Protein AF-G1VJV8-F1 (afdb_monomer)

Foldseek 3Di:
DADQQFRWDAFVVQRDIDGQADFQVNCVVRGDPVQFPDWDDPVPLKIKTWGWTDDPPDTWIWIFIAGNRRTGFKIKTQDAPDDPPDDDDPVPDDPVRLVVSLVVQQVVCCVPVVDGQDWADHPFFTWHWDADVVVSGIIIMTGGDPDD

pLDDT: mean 89.19, std 9.65, range [47.69, 97.5]

Radius of gyration: 15.26 Å; Cα contacts (8 Å, |Δi|>4): 272; chains: 1; bounding box: 37×32×35 Å

Secondary structure (DSSP, 8-state):
-EETTTTEEEETTTTEEE-TT-BHHHHHHHS-GGGEEEEEE-SSS-EEEEEEEEETTEEEEEEEEE-TTSBEEEEEE---SS-TT----GGG--HHHHHHHHHHHHHHHHHHH---SS-EEETTEEEEEEEETTTTEEEEEEEEPPP-

Mean predicted aligned error: 4.87 Å

Solvent-accessible surface area (backbone atoms only — not comparable to full-atom values): 8422 Å² total; per-residue (Å²): 73,76,39,82,93,65,54,30,37,40,36,69,94,76,74,45,71,49,38,56,82,38,40,49,71,59,49,69,71,74,50,68,68,92,55,52,75,44,76,49,74,71,86,75,53,37,39,34,42,30,33,73,47,59,54,88,88,47,74,27,49,37,36,40,32,27,37,70,88,34,37,39,34,37,40,39,38,37,66,66,88,62,65,91,83,59,87,78,54,79,87,72,68,46,76,69,54,44,51,48,36,34,50,45,30,32,52,47,39,33,72,77,66,72,42,70,72,49,82,44,80,52,100,50,27,36,41,30,48,46,70,41,82,89,79,61,43,40,30,33,42,35,40,36,49,87,82,128

Sequence (148 aa):
MIELQTGKITFPELNITVSPLLHYADFISDFPKDKITQIRDMRNGYIWYDIKEKVYDNKIPVYFCFNPQKNLELVNLYPQHFDLNAILHWECWTPEEAQKDKRYCDEWLMRFCGLKNEENLFSWGSISSYFDPRSCSSGICIHYTEQK

Nearest PDB structures (foldseek):
  8jl0-assembly1_B  TM=2.991E-01  e=2.372E+00  Geobacter sulfurreducens
  5ods-assembly3_C  TM=3.773E-01  e=4.856E+00  Mus musculus
  4qae-assembly1_A  TM=2.828E-01  e=6.054E+00  Homo sapiens
  6jhp-assembly1_D  TM=2.847E-01  e=9.942E+00  Paecilomyces sp. 'thermophila'

Structure (mmCIF, N/CA/C/O backbone):
data_AF-G1VJV8-F1
#
_entry.id   AF-G1VJV8-F1
#
loop_
_atom_site.group_PDB
_atom_site.id
_atom_site.type_symbol
_atom_site.label_atom_id
_atom_site.label_alt_id
_atom_site.label_comp_id
_atom_site.label_asym_id
_atom_site.label_entity_id
_atom_site.label_seq_id
_atom_site.pdbx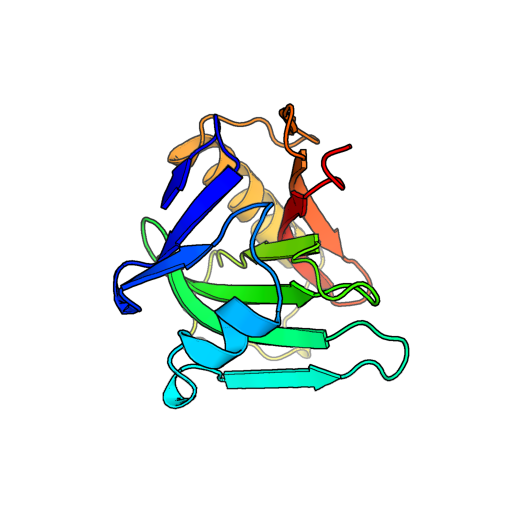_PDB_ins_code
_atom_site.Cartn_x
_atom_site.Cartn_y
_atom_site.Cartn_z
_atom_site.occupancy
_atom_site.B_iso_or_equiv
_atom_site.auth_seq_id
_atom_site.auth_comp_id
_atom_site.auth_asym_id
_atom_site.auth_atom_id
_atom_site.pdbx_PDB_model_num
ATOM 1 N N . MET A 1 1 ? -8.686 3.233 -6.333 1.00 87.94 1 MET A N 1
ATOM 2 C CA . MET A 1 1 ? -8.437 4.644 -6.680 1.00 87.94 1 MET A CA 1
ATOM 3 C C . MET A 1 1 ? -8.203 5.407 -5.397 1.00 87.94 1 MET A C 1
ATOM 5 O O . MET A 1 1 ? -8.945 5.175 -4.449 1.00 87.94 1 MET A O 1
ATOM 9 N N . ILE A 1 2 ? -7.155 6.226 -5.366 1.00 93.88 2 ILE A N 1
ATOM 10 C CA . ILE A 1 2 ? -6.713 6.973 -4.186 1.00 93.88 2 ILE A CA 1
ATOM 11 C C . ILE A 1 2 ? -7.359 8.363 -4.224 1.00 93.88 2 ILE A C 1
ATOM 13 O O . ILE A 1 2 ? -7.212 9.089 -5.206 1.00 93.88 2 ILE A O 1
ATOM 17 N N . GLU A 1 3 ? -8.074 8.730 -3.165 1.00 95.94 3 GLU A N 1
ATOM 18 C CA . GLU A 1 3 ? -8.670 10.053 -2.972 1.00 95.94 3 GLU A CA 1
ATOM 19 C C . GLU A 1 3 ? -7.735 10.913 -2.110 1.00 95.94 3 GLU A C 1
ATOM 21 O O . GLU A 1 3 ? -7.656 10.754 -0.893 1.00 95.94 3 GLU A O 1
ATOM 26 N N . LEU A 1 4 ? -7.010 11.839 -2.741 1.00 95.44 4 LEU A N 1
ATOM 27 C CA . LEU A 1 4 ? -5.946 12.608 -2.081 1.00 95.44 4 LEU A CA 1
ATOM 28 C C . LEU A 1 4 ? -6.447 13.545 -0.976 1.00 95.44 4 LEU A C 1
ATOM 30 O O . LEU A 1 4 ? -5.691 13.892 -0.074 1.00 95.44 4 LEU A O 1
ATOM 34 N N . GLN A 1 5 ? -7.710 13.967 -1.020 1.00 94.44 5 GLN A N 1
ATOM 35 C CA . GLN A 1 5 ? -8.286 14.851 -0.005 1.00 94.44 5 GLN A CA 1
ATOM 36 C C . GLN A 1 5 ? -8.560 14.118 1.313 1.00 94.44 5 GLN A C 1
ATOM 38 O O . GLN A 1 5 ? -8.518 14.735 2.374 1.00 94.44 5 GLN A O 1
ATOM 43 N N . THR A 1 6 ? -8.845 12.815 1.253 1.00 95.38 6 THR A N 1
ATOM 44 C CA . THR A 1 6 ? -9.341 12.033 2.398 1.00 95.38 6 THR A CA 1
ATOM 45 C C . THR A 1 6 ? -8.419 10.885 2.796 1.00 95.38 6 THR A C 1
ATOM 47 O O . THR A 1 6 ? -8.584 10.324 3.877 1.00 95.38 6 THR A O 1
ATOM 50 N N . GLY A 1 7 ? -7.493 10.493 1.919 1.00 94.88 7 GLY A N 1
ATOM 51 C CA . GLY A 1 7 ? -6.670 9.301 2.084 1.00 94.88 7 GLY A CA 1
ATOM 52 C C . GLY A 1 7 ? -7.436 8.004 1.841 1.00 94.88 7 GLY A C 1
ATOM 53 O O . GLY A 1 7 ? -6.928 6.935 2.155 1.00 94.88 7 GLY A O 1
ATOM 54 N N . LYS A 1 8 ? -8.664 8.052 1.312 1.00 96.50 8 LYS A N 1
ATOM 55 C CA . LYS A 1 8 ? -9.418 6.833 1.004 1.00 96.50 8 LYS A CA 1
ATOM 56 C C . LYS A 1 8 ? -8.838 6.127 -0.213 1.00 96.50 8 LYS A C 1
ATOM 58 O O . LYS A 1 8 ? -8.457 6.764 -1.193 1.00 96.50 8 LYS A O 1
ATOM 63 N N . ILE A 1 9 ? -8.840 4.798 -0.182 1.00 95.62 9 ILE A N 1
ATOM 64 C CA . ILE A 1 9 ? -8.460 3.969 -1.326 1.00 95.62 9 ILE A CA 1
ATOM 65 C C . ILE A 1 9 ? -9.574 2.969 -1.599 1.00 95.62 9 ILE A C 1
ATOM 67 O O . ILE A 1 9 ? -9.867 2.107 -0.772 1.00 95.62 9 ILE A O 1
ATOM 71 N N . THR A 1 10 ? -10.178 3.067 -2.778 1.00 94.25 10 THR A N 1
ATOM 72 C CA . THR A 1 10 ? -11.201 2.117 -3.234 1.00 94.25 10 THR A CA 1
ATOM 73 C C . THR A 1 10 ? -10.574 0.998 -4.055 1.00 94.25 10 THR A C 1
ATOM 75 O O . THR A 1 10 ? -9.858 1.266 -5.024 1.00 94.25 10 THR A O 1
ATOM 78 N N . PHE A 1 11 ? -10.892 -0.245 -3.717 1.00 92.69 11 PHE A N 1
ATOM 79 C CA . PHE A 1 11 ? -10.461 -1.452 -4.417 1.00 92.69 11 PHE A CA 1
ATOM 80 C C . PHE A 1 11 ? -11.682 -2.096 -5.089 1.00 92.69 11 PHE A C 1
ATOM 82 O O . PHE A 1 11 ? -12.488 -2.738 -4.410 1.00 92.69 11 PHE A O 1
ATOM 89 N N . PRO A 1 12 ? -11.890 -1.850 -6.395 1.00 87.06 12 PRO A N 1
ATOM 90 C CA . PRO A 1 12 ? -13.167 -2.113 -7.046 1.00 87.06 12 PRO A CA 1
ATOM 91 C C . PRO A 1 12 ? -13.473 -3.599 -7.263 1.00 87.06 12 PRO A C 1
ATOM 93 O O . PRO A 1 12 ? -14.644 -3.955 -7.169 1.00 87.06 12 PRO A O 1
ATOM 96 N N . GLU A 1 13 ? -12.492 -4.477 -7.518 1.00 90.62 13 GLU A N 1
ATOM 97 C CA . GLU A 1 13 ? -12.778 -5.917 -7.690 1.00 90.62 13 GLU A CA 1
ATOM 98 C C . GLU A 1 13 ? -13.187 -6.560 -6.358 1.00 90.62 13 GLU A C 1
ATOM 100 O O . GLU A 1 13 ? -13.942 -7.531 -6.341 1.00 90.62 13 GLU A O 1
ATOM 105 N N . LEU A 1 14 ? -12.727 -5.989 -5.241 1.00 88.62 14 LEU A N 1
ATOM 106 C CA . LEU A 1 14 ? -13.082 -6.417 -3.887 1.00 88.62 14 LEU A CA 1
ATOM 107 C C . LEU A 1 14 ? -14.313 -5.708 -3.320 1.00 88.62 14 LEU A C 1
ATOM 109 O O . LEU A 1 14 ? -14.824 -6.133 -2.289 1.00 88.62 14 LEU A O 1
ATOM 113 N N . ASN A 1 15 ? -14.782 -4.637 -3.966 1.00 89.00 15 ASN A N 1
ATOM 114 C CA . ASN A 1 15 ? -15.831 -3.756 -3.451 1.00 89.00 15 ASN A CA 1
ATOM 115 C C . ASN A 1 15 ? -15.561 -3.264 -2.012 1.00 89.00 15 ASN A C 1
ATOM 117 O O . ASN A 1 15 ? -16.469 -3.178 -1.187 1.00 89.00 15 ASN A O 1
ATOM 121 N N . ILE 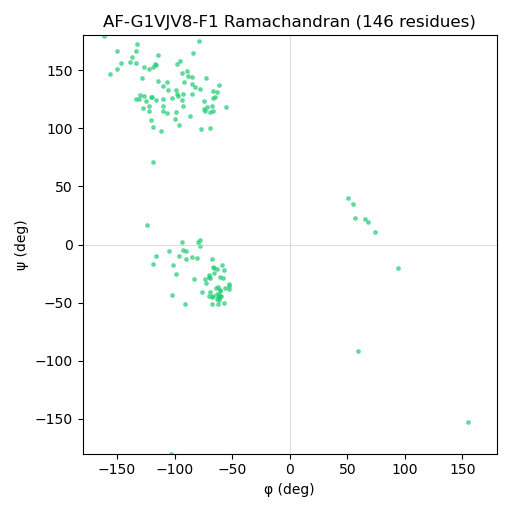A 1 16 ? -14.303 -2.937 -1.706 1.00 90.56 16 ILE A N 1
ATOM 122 C CA . ILE A 1 16 ? -13.904 -2.390 -0.402 1.00 90.56 16 ILE A CA 1
ATOM 123 C C . ILE A 1 16 ? -13.337 -0.980 -0.562 1.00 90.56 16 ILE A C 1
ATOM 125 O O . ILE A 1 16 ? -12.797 -0.607 -1.608 1.00 90.56 16 ILE A O 1
ATOM 129 N N . THR A 1 17 ? -13.417 -0.196 0.507 1.00 93.44 17 THR A N 1
ATOM 130 C CA . THR A 1 17 ? -12.718 1.083 0.620 1.00 93.44 17 THR A CA 1
ATOM 131 C C . THR A 1 17 ? -11.996 1.124 1.952 1.00 93.44 17 THR A C 1
ATOM 133 O O . THR A 1 17 ? -12.613 0.945 2.997 1.00 93.44 17 THR A O 1
ATOM 136 N N . VAL A 1 18 ? -10.690 1.368 1.912 1.00 94.06 18 VAL A N 1
ATOM 137 C CA . VAL A 1 18 ? -9.888 1.608 3.115 1.00 94.06 18 VAL A CA 1
ATOM 138 C C . VAL A 1 18 ? -9.711 3.104 3.318 1.00 94.06 18 VAL A C 1
ATOM 140 O O . VAL A 1 18 ? -9.819 3.886 2.372 1.00 94.06 18 VAL A O 1
ATOM 143 N N . SER A 1 19 ? -9.466 3.514 4.556 1.00 94.44 19 SER A N 1
ATOM 144 C CA . SER A 1 19 ? -9.302 4.920 4.916 1.00 94.44 19 SER A CA 1
ATOM 145 C C . SER A 1 19 ? -8.364 5.057 6.115 1.00 94.44 19 SER A C 1
ATOM 147 O O . SER A 1 19 ? -8.151 4.058 6.806 1.00 94.44 19 SER A O 1
ATOM 149 N N . PRO A 1 20 ? -7.880 6.274 6.422 1.00 93.38 20 PRO A N 1
ATOM 150 C CA . PRO A 1 20 ? -7.080 6.524 7.623 1.00 93.38 20 PRO A CA 1
ATOM 151 C C . PRO A 1 20 ? -7.785 6.135 8.934 1.00 93.38 20 PRO A C 1
ATOM 153 O O . PRO A 1 20 ? -7.133 5.918 9.946 1.00 93.38 20 PRO A O 1
ATOM 156 N N . LEU A 1 21 ? -9.121 6.053 8.927 1.00 92.75 21 LEU A N 1
ATOM 157 C CA . LEU A 1 21 ? -9.939 5.698 10.091 1.00 92.75 21 LEU A CA 1
ATOM 158 C C . LEU A 1 21 ? -10.258 4.199 10.168 1.00 92.75 21 LEU A C 1
ATOM 160 O O . LEU A 1 21 ? -11.019 3.783 11.039 1.00 92.75 21 LEU A O 1
ATOM 164 N N . LEU A 1 22 ? -9.745 3.385 9.238 1.00 94.44 22 LEU A N 1
ATOM 165 C CA . LEU A 1 22 ? -10.056 1.962 9.214 1.00 94.44 22 LEU A CA 1
ATOM 166 C C . LEU A 1 22 ? -9.412 1.258 10.410 1.00 94.44 22 LEU A C 1
ATOM 168 O O . LEU A 1 22 ? -8.188 1.125 10.488 1.00 94.44 22 LEU A O 1
ATOM 172 N N . HIS A 1 23 ? -10.255 0.753 11.303 1.00 94.81 23 HIS A N 1
ATOM 173 C CA . HIS A 1 23 ? -9.828 -0.082 12.409 1.00 94.81 23 HIS A CA 1
ATOM 174 C C . HIS A 1 23 ? -9.822 -1.561 12.000 1.00 94.81 23 HIS A C 1
ATOM 176 O O . HIS A 1 23 ? -10.623 -2.026 11.186 1.00 94.81 23 HIS A O 1
ATOM 182 N N . TYR A 1 24 ? -8.920 -2.330 12.601 1.00 93.44 24 TYR A N 1
ATOM 183 C CA . TYR A 1 24 ? -8.742 -3.760 12.347 1.00 93.44 24 TYR A CA 1
ATOM 184 C C . TYR A 1 24 ? -10.036 -4.575 12.474 1.00 93.44 24 TYR A C 1
ATOM 186 O O . TYR A 1 24 ? -10.256 -5.511 11.710 1.00 93.44 24 TYR A O 1
ATOM 194 N N . ALA A 1 25 ? -10.888 -4.244 13.449 1.00 93.31 25 ALA A N 1
ATOM 195 C CA . ALA A 1 25 ? -12.137 -4.970 13.681 1.00 93.31 25 ALA A CA 1
ATOM 196 C C . ALA A 1 25 ? -13.076 -4.897 12.465 1.00 93.31 25 ALA A C 1
ATOM 198 O O . ALA A 1 25 ? -13.603 -5.927 12.042 1.00 93.31 25 ALA A O 1
ATOM 199 N N . ASP A 1 26 ? -13.202 -3.709 11.870 1.00 92.75 26 ASP A N 1
ATOM 200 C CA . ASP A 1 26 ? -14.026 -3.477 10.682 1.00 92.75 26 ASP A CA 1
ATOM 201 C C . ASP A 1 26 ? -13.404 -4.164 9.463 1.00 92.75 26 ASP A C 1
ATOM 203 O O . ASP A 1 26 ? -14.086 -4.850 8.704 1.00 92.75 26 ASP A O 1
ATOM 207 N N . PHE A 1 27 ? -12.074 -4.086 9.334 1.00 92.38 27 PHE A N 1
ATOM 208 C CA . PHE A 1 27 ? -11.345 -4.801 8.288 1.00 92.38 27 PH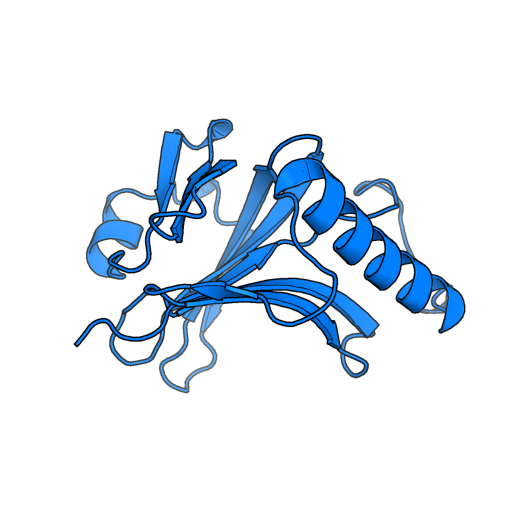E A CA 1
ATOM 209 C C . PHE A 1 27 ? -11.607 -6.314 8.345 1.00 92.38 27 PHE A C 1
ATOM 211 O O . PHE A 1 27 ? -11.985 -6.911 7.348 1.00 92.38 27 PHE A O 1
ATOM 218 N N . ILE A 1 28 ? -11.472 -6.970 9.497 1.00 90.31 28 ILE A N 1
ATOM 219 C CA . ILE A 1 28 ? -11.661 -8.432 9.585 1.00 90.31 28 ILE A CA 1
ATOM 220 C C . ILE A 1 28 ? -13.120 -8.867 9.403 1.00 90.31 28 ILE A C 1
ATOM 222 O O . ILE A 1 28 ? -13.359 -10.008 8.983 1.00 90.31 28 ILE A O 1
ATOM 226 N N . SER A 1 29 ? -14.074 -7.999 9.747 1.00 89.38 29 SER A N 1
ATOM 227 C CA . SER A 1 29 ? -15.503 -8.237 9.534 1.00 89.38 29 SER A CA 1
ATOM 228 C C . SER A 1 29 ? -15.843 -8.252 8.046 1.00 89.38 29 SER A C 1
ATOM 230 O O . SER A 1 29 ? -16.442 -9.212 7.559 1.00 89.38 29 SER A O 1
ATOM 232 N N . ASP A 1 30 ? -15.413 -7.215 7.329 1.00 85.75 30 ASP A N 1
ATOM 233 C CA . ASP A 1 30 ? -15.968 -6.899 6.013 1.00 85.75 30 ASP A CA 1
ATOM 234 C C . ASP A 1 30 ? -15.071 -7.367 4.860 1.00 85.75 30 ASP A C 1
ATOM 236 O O . ASP A 1 30 ? -15.516 -7.479 3.716 1.00 85.75 30 ASP A O 1
ATOM 240 N N . PHE A 1 31 ? -13.796 -7.657 5.137 1.00 88.75 31 PHE A N 1
ATOM 241 C CA . PHE A 1 31 ? -12.832 -7.993 4.098 1.00 88.75 31 PHE A CA 1
ATOM 242 C C . PHE A 1 31 ? -12.994 -9.438 3.592 1.00 88.75 31 PHE A C 1
ATOM 244 O O . PHE A 1 31 ? -13.059 -10.381 4.393 1.00 88.75 31 PHE A O 1
ATOM 251 N N . PRO A 1 32 ? -12.985 -9.662 2.263 1.00 89.44 32 PRO A N 1
ATOM 252 C CA . PRO A 1 32 ? -13.124 -10.994 1.683 1.00 89.44 32 PRO A CA 1
ATOM 253 C C . PRO A 1 32 ? -11.882 -11.853 1.966 1.00 89.44 32 PRO A C 1
ATOM 255 O O . PRO A 1 32 ? -10.842 -11.735 1.314 1.00 89.44 32 PRO A O 1
ATOM 258 N N . LYS A 1 33 ? -11.981 -12.735 2.967 1.00 89.81 33 LYS A N 1
ATOM 259 C CA . LYS A 1 33 ? -10.850 -13.533 3.477 1.00 89.81 33 LYS A CA 1
ATOM 260 C C . LYS A 1 33 ? -10.226 -14.460 2.432 1.00 89.81 33 LYS A C 1
ATOM 262 O O . LYS A 1 33 ? -9.034 -14.732 2.517 1.00 89.81 33 LYS A O 1
ATOM 267 N N . ASP A 1 34 ? -10.991 -14.906 1.435 1.00 91.19 34 ASP A N 1
ATOM 268 C CA . ASP A 1 34 ? -10.501 -15.728 0.318 1.00 91.19 34 ASP A CA 1
ATOM 269 C C . ASP A 1 34 ? -9.545 -14.971 -0.621 1.00 91.19 34 ASP A C 1
ATOM 271 O O . ASP A 1 34 ? -8.878 -15.585 -1.452 1.00 91.19 34 ASP A O 1
ATOM 275 N N . LYS A 1 35 ? -9.471 -13.641 -0.497 1.00 92.50 35 LYS A N 1
ATOM 276 C CA . LYS A 1 35 ? -8.607 -12.769 -1.308 1.00 92.50 35 LYS A CA 1
ATOM 277 C C . LYS A 1 35 ? -7.283 -12.437 -0.632 1.00 92.50 35 LYS A C 1
ATOM 279 O O . LYS A 1 35 ? -6.394 -11.893 -1.286 1.00 92.50 35 LYS A O 1
ATOM 284 N N . ILE A 1 36 ? -7.141 -12.774 0.649 1.00 94.81 36 ILE A N 1
ATOM 285 C CA . ILE A 1 36 ? -5.897 -12.606 1.396 1.00 94.81 36 ILE A CA 1
ATOM 286 C C . ILE A 1 36 ? -4.911 -13.673 0.929 1.00 94.81 36 ILE A C 1
ATOM 288 O O . ILE A 1 36 ? -5.121 -14.866 1.137 1.00 94.81 36 ILE A O 1
ATOM 292 N N . THR A 1 37 ? -3.820 -13.242 0.301 1.00 94.50 37 THR A N 1
ATOM 293 C CA . THR A 1 37 ? -2.767 -14.146 -0.174 1.00 94.50 37 THR A CA 1
ATOM 294 C C . THR A 1 37 ? -1.787 -14.513 0.929 1.00 94.50 37 THR A C 1
ATOM 296 O O . THR A 1 37 ? -1.207 -15.595 0.899 1.00 94.50 37 THR A O 1
ATOM 299 N N . GLN A 1 38 ? -1.591 -13.621 1.902 1.00 95.62 38 GLN A N 1
ATOM 300 C CA . GLN A 1 38 ? -0.700 -13.856 3.031 1.00 95.62 38 GLN A CA 1
ATOM 301 C C . GLN A 1 38 ? -1.096 -12.991 4.230 1.00 95.62 38 GLN A C 1
ATOM 303 O O . GLN A 1 38 ? -1.549 -11.858 4.075 1.00 95.62 38 GLN A O 1
ATOM 308 N N . ILE A 1 39 ? -0.889 -13.534 5.430 1.00 96.31 39 ILE A N 1
ATOM 309 C CA . ILE A 1 39 ? -0.957 -12.796 6.692 1.00 96.31 39 ILE A CA 1
ATOM 310 C C . ILE A 1 39 ? 0.417 -12.898 7.347 1.00 96.31 39 ILE A C 1
ATOM 312 O O . ILE A 1 39 ? 0.935 -14.006 7.517 1.00 96.31 39 ILE A O 1
ATOM 316 N N . ARG A 1 40 ? 1.017 -11.762 7.709 1.00 95.38 40 ARG A N 1
ATOM 317 C CA . ARG A 1 40 ? 2.321 -11.716 8.388 1.00 95.38 40 ARG A CA 1
ATOM 318 C C . ARG A 1 40 ? 2.155 -11.056 9.751 1.00 95.38 40 ARG A C 1
ATOM 320 O O . ARG A 1 40 ? 2.065 -9.836 9.856 1.00 95.38 40 ARG A O 1
ATOM 327 N N . ASP A 1 41 ? 2.111 -11.884 10.792 1.00 94.38 41 ASP A N 1
ATOM 328 C CA . ASP A 1 41 ? 2.200 -11.431 12.180 1.00 94.38 41 ASP A CA 1
ATOM 329 C C . ASP A 1 41 ? 3.677 -11.342 12.575 1.00 94.38 41 ASP A C 1
ATOM 331 O O . ASP A 1 41 ? 4.375 -12.354 12.702 1.00 94.38 41 ASP A O 1
ATOM 335 N N . MET A 1 42 ? 4.151 -10.111 12.751 1.00 87.56 42 MET A N 1
ATOM 336 C CA . MET A 1 42 ? 5.548 -9.821 13.073 1.00 87.56 42 MET A CA 1
ATOM 337 C C . MET A 1 42 ? 5.875 -10.066 14.556 1.00 87.56 42 MET A C 1
ATOM 339 O O . MET A 1 42 ? 7.021 -9.885 14.966 1.00 87.56 42 MET A O 1
ATOM 343 N N . ARG A 1 43 ? 4.891 -10.477 15.373 1.00 93.00 43 ARG A N 1
ATOM 344 C CA . ARG A 1 43 ? 4.999 -10.722 16.826 1.00 93.00 43 ARG A CA 1
ATOM 345 C C . ARG A 1 43 ? 5.485 -9.520 17.638 1.00 93.00 43 ARG A C 1
ATOM 347 O O . ARG A 1 43 ? 5.992 -9.672 18.745 1.00 93.00 43 ARG A O 1
ATOM 354 N N . ASN A 1 44 ? 5.305 -8.320 17.100 1.00 93.44 44 ASN A N 1
ATOM 355 C CA . ASN A 1 44 ? 5.628 -7.041 17.734 1.00 93.44 44 ASN A CA 1
ATOM 356 C C . ASN A 1 44 ? 4.402 -6.104 17.790 1.00 93.44 44 ASN A C 1
ATOM 358 O O . ASN A 1 44 ? 4.548 -4.900 17.972 1.00 93.44 44 ASN A O 1
ATOM 362 N N . GLY A 1 45 ? 3.198 -6.657 17.602 1.00 93.69 45 GLY A N 1
ATOM 363 C CA . GLY A 1 45 ? 1.932 -5.921 17.550 1.00 93.69 45 GLY A CA 1
ATOM 364 C C . GLY A 1 45 ? 1.489 -5.528 16.139 1.00 93.69 45 GLY A C 1
ATOM 365 O O . GLY A 1 45 ? 0.290 -5.339 15.932 1.00 93.69 45 GLY A O 1
ATOM 366 N N . TYR A 1 46 ? 2.416 -5.492 15.177 1.00 96.25 46 TYR A N 1
ATOM 367 C CA . TYR A 1 46 ? 2.125 -5.202 13.777 1.00 96.25 46 TYR A CA 1
ATOM 368 C C . TYR A 1 46 ? 1.640 -6.446 13.035 1.00 96.25 46 TYR A C 1
ATOM 370 O O . TYR A 1 46 ? 2.237 -7.523 13.145 1.00 96.25 46 TYR A O 1
ATOM 378 N N . ILE A 1 47 ? 0.590 -6.280 12.231 1.00 96.81 47 ILE A N 1
ATOM 379 C CA . ILE A 1 47 ? 0.032 -7.350 11.400 1.00 96.81 47 ILE A CA 1
ATOM 380 C C . ILE A 1 47 ? -0.124 -6.843 9.972 1.00 96.81 47 ILE A C 1
ATOM 382 O O . ILE A 1 47 ? -0.738 -5.801 9.743 1.00 96.81 47 ILE A O 1
ATOM 386 N N . TRP A 1 48 ? 0.406 -7.610 9.022 1.00 97.25 48 TRP A N 1
ATOM 387 C CA . TRP A 1 48 ? 0.288 -7.320 7.600 1.00 97.25 48 TRP A CA 1
ATOM 388 C C . TRP A 1 48 ? -0.691 -8.263 6.910 1.00 97.25 48 TRP A C 1
ATOM 390 O O . TRP A 1 48 ? -0.680 -9.471 7.167 1.00 97.25 48 TRP A O 1
ATOM 400 N N . TYR A 1 49 ? -1.486 -7.706 6.001 1.00 96.88 49 TYR A N 1
ATOM 401 C CA . TYR A 1 49 ? -2.403 -8.428 5.127 1.00 96.88 49 TYR A CA 1
ATOM 402 C C . TYR A 1 49 ? -2.069 -8.128 3.679 1.00 96.88 49 TYR A C 1
ATOM 404 O O . TYR A 1 49 ? -2.168 -6.981 3.242 1.00 96.88 49 TYR A O 1
ATOM 412 N N . ASP A 1 50 ? -1.718 -9.171 2.940 1.00 95.81 50 ASP A N 1
ATOM 413 C CA . ASP A 1 50 ? -1.292 -9.046 1.558 1.00 95.81 50 ASP A CA 1
ATOM 414 C C . ASP A 1 50 ? -2.412 -9.535 0.635 1.00 95.81 50 ASP A C 1
ATOM 416 O O . ASP A 1 50 ? -2.989 -10.606 0.852 1.00 95.81 50 ASP A O 1
ATOM 420 N N . ILE A 1 51 ? -2.710 -8.754 -0.401 1.00 95.00 51 ILE A N 1
ATOM 421 C CA . ILE A 1 51 ? -3.662 -9.095 -1.463 1.00 95.00 51 ILE A CA 1
ATOM 422 C C . ILE A 1 51 ? -3.068 -8.808 -2.843 1.00 95.00 51 ILE A C 1
ATOM 424 O O . ILE A 1 51 ? -2.025 -8.165 -2.978 1.00 95.00 51 ILE A O 1
ATOM 428 N 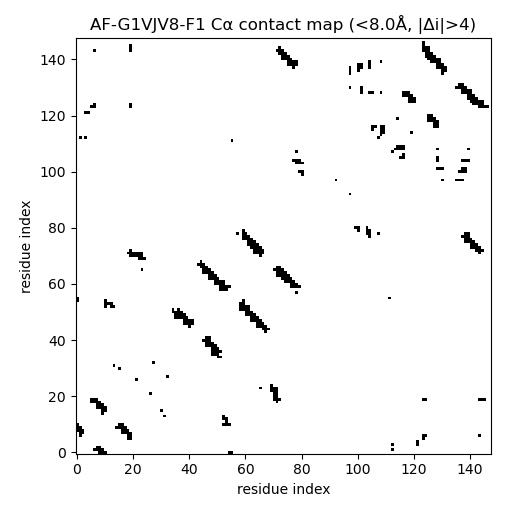N . LYS A 1 52 ? -3.791 -9.225 -3.887 1.00 93.12 52 LYS A N 1
ATOM 429 C CA . LYS A 1 52 ? -3.582 -8.751 -5.258 1.00 93.12 52 LYS A CA 1
ATOM 430 C C . LYS A 1 52 ? -4.845 -8.100 -5.778 1.00 93.12 52 LYS A C 1
ATOM 432 O O . LYS A 1 52 ? -5.885 -8.754 -5.813 1.00 93.12 52 LYS A O 1
ATOM 437 N N . GLU A 1 53 ? -4.728 -6.876 -6.267 1.00 92.56 53 GLU A N 1
ATOM 438 C CA . GLU A 1 53 ? -5.891 -6.099 -6.674 1.00 92.56 53 GLU A CA 1
ATOM 439 C C . GLU A 1 53 ? -5.586 -5.127 -7.801 1.00 92.56 53 GLU A C 1
ATOM 441 O O . GLU A 1 53 ? -4.456 -4.656 -7.939 1.00 92.56 53 GLU A O 1
ATOM 446 N N . LYS A 1 54 ? -6.595 -4.834 -8.625 1.00 91.25 54 LYS A N 1
ATOM 447 C CA . LYS A 1 54 ? -6.463 -3.832 -9.676 1.00 91.25 54 LYS A CA 1
ATOM 448 C C . LYS A 1 54 ? -6.476 -2.425 -9.089 1.00 91.25 54 LYS A C 1
ATOM 450 O O . LYS A 1 54 ? -7.488 -1.956 -8.566 1.00 91.25 54 LYS A O 1
ATOM 455 N N . VAL A 1 55 ? -5.362 -1.718 -9.249 1.00 91.38 55 VAL A N 1
ATOM 456 C CA . VAL A 1 55 ? -5.219 -0.324 -8.826 1.00 91.38 55 VAL A CA 1
ATOM 457 C C . VAL A 1 55 ? -4.877 0.512 -10.054 1.00 91.38 55 VAL A C 1
ATOM 459 O O . VAL A 1 55 ? -3.775 0.438 -10.578 1.00 91.38 55 VAL A O 1
ATOM 462 N N . TYR A 1 56 ? -5.853 1.296 -10.517 1.00 90.31 56 TYR A N 1
ATOM 463 C CA . TYR A 1 56 ? -5.825 2.017 -11.795 1.00 90.31 56 TYR A CA 1
ATOM 464 C C . TYR A 1 56 ? -5.656 1.094 -13.014 1.00 90.31 56 TYR A C 1
ATOM 466 O O . TYR A 1 56 ? -6.658 0.627 -13.562 1.00 90.31 56 TYR A O 1
ATOM 474 N N . ASP A 1 57 ? -4.426 0.849 -13.456 1.00 83.81 57 ASP A N 1
ATOM 475 C CA . ASP A 1 57 ? -4.119 0.153 -14.705 1.00 83.81 57 ASP A CA 1
ATOM 476 C C . ASP A 1 57 ? -3.965 -1.355 -14.522 1.00 83.81 57 ASP A C 1
ATOM 478 O O . ASP A 1 57 ? -4.636 -2.132 -15.208 1.00 83.81 57 ASP A O 1
ATOM 482 N N . ASN A 1 58 ? -3.139 -1.761 -13.564 1.00 86.00 58 ASN A N 1
ATOM 483 C CA . ASN A 1 58 ? -2.683 -3.134 -13.420 1.00 86.00 58 ASN A CA 1
ATOM 484 C C . ASN A 1 58 ? -3.161 -3.763 -12.112 1.00 86.00 58 ASN A C 1
ATOM 486 O O . ASN A 1 58 ? -3.429 -3.088 -11.114 1.00 86.00 58 ASN A O 1
ATOM 490 N N . LYS A 1 59 ? -3.257 -5.095 -12.121 1.00 90.19 59 LYS A N 1
ATOM 491 C CA . LYS A 1 59 ? -3.384 -5.876 -10.892 1.00 90.19 59 LYS A CA 1
ATOM 492 C C . LYS A 1 59 ? -2.022 -5.904 -10.224 1.00 90.19 59 LYS A C 1
ATOM 494 O O . LYS A 1 59 ? -1.068 -6.299 -10.873 1.00 90.19 59 LYS A O 1
ATOM 499 N N . ILE A 1 60 ? -1.927 -5.469 -8.976 1.00 91.88 60 ILE A N 1
ATOM 500 C CA . ILE A 1 60 ? -0.660 -5.312 -8.256 1.00 91.88 60 ILE A CA 1
ATOM 501 C C . ILE A 1 60 ? -0.769 -5.908 -6.849 1.00 91.88 60 ILE A C 1
ATOM 503 O O . ILE A 1 60 ? -1.881 -6.018 -6.319 1.00 91.88 60 ILE A O 1
ATOM 507 N N . PRO A 1 61 ? 0.350 -6.301 -6.220 1.00 94.00 61 PRO A N 1
ATOM 508 C CA . PRO A 1 61 ? 0.372 -6.567 -4.790 1.00 94.00 61 PRO A CA 1
ATOM 509 C C . PRO A 1 61 ? 0.016 -5.305 -3.993 1.00 94.00 61 PRO A C 1
ATOM 511 O O . PRO A 1 61 ? 0.500 -4.208 -4.293 1.00 94.00 61 PRO A O 1
ATOM 514 N N . VAL A 1 62 ? -0.819 -5.478 -2.971 1.00 95.75 62 VAL A N 1
ATOM 515 C CA . VAL A 1 62 ? -1.207 -4.425 -2.025 1.00 95.75 62 VAL A CA 1
ATOM 516 C C . VAL A 1 62 ? -1.108 -4.980 -0.615 1.00 95.75 62 VAL A C 1
ATOM 518 O O . VAL A 1 62 ? -1.711 -6.017 -0.330 1.00 95.75 62 VAL A O 1
ATOM 521 N N . TYR A 1 63 ? -0.356 -4.307 0.255 1.00 96.69 63 TYR A N 1
ATOM 522 C CA . TYR A 1 63 ? -0.143 -4.741 1.635 1.00 96.69 63 TYR A CA 1
ATOM 523 C C . TYR A 1 63 ? -0.724 -3.721 2.610 1.00 96.69 63 TYR A C 1
ATOM 525 O O . TYR A 1 63 ? -0.349 -2.550 2.581 1.00 96.69 63 TYR A O 1
ATOM 533 N N . PHE A 1 64 ? -1.607 -4.176 3.494 1.00 97.06 64 PHE A N 1
ATOM 534 C CA . PHE A 1 64 ? -2.160 -3.383 4.591 1.00 97.06 64 PHE A CA 1
ATOM 535 C C . PHE A 1 64 ? -1.385 -3.676 5.869 1.00 97.06 64 PHE A C 1
ATOM 537 O O . PHE A 1 64 ? -1.263 -4.841 6.242 1.00 97.06 64 PHE A O 1
ATOM 544 N N . CYS A 1 65 ? -0.894 -2.646 6.551 1.00 96.88 65 CYS A N 1
ATOM 545 C CA . CYS A 1 65 ? -0.219 -2.765 7.840 1.00 96.88 65 CYS A CA 1
ATOM 546 C C . CYS A 1 65 ? -1.090 -2.171 8.944 1.00 96.88 65 CYS A C 1
ATOM 548 O O . CYS A 1 65 ? -1.374 -0.971 8.930 1.00 96.88 65 CYS A O 1
ATOM 550 N N . PHE A 1 66 ? -1.472 -2.998 9.913 1.00 96.69 66 PHE A N 1
ATOM 551 C CA . PHE A 1 66 ? -2.124 -2.546 11.137 1.00 96.69 66 PHE A CA 1
ATOM 552 C C . PHE A 1 66 ? -1.106 -2.438 12.265 1.00 96.69 66 PHE A C 1
ATOM 554 O O . PHE A 1 66 ? -0.330 -3.372 12.493 1.00 96.69 66 PHE A O 1
ATOM 561 N N . ASN A 1 67 ? -1.147 -1.322 12.985 1.00 95.69 67 ASN A N 1
ATOM 562 C CA . ASN A 1 67 ? -0.249 -1.039 14.098 1.00 95.69 67 ASN A CA 1
ATOM 563 C C . ASN A 1 67 ? -0.678 -1.774 15.391 1.00 95.69 67 ASN A C 1
ATOM 565 O O . ASN A 1 67 ? -1.742 -2.409 15.434 1.00 95.69 67 ASN A O 1
ATOM 569 N N . PRO A 1 68 ? 0.111 -1.698 16.481 1.00 96.00 68 PRO A N 1
ATOM 570 C CA . PRO A 1 68 ? -0.245 -2.313 17.762 1.00 96.00 68 PRO A CA 1
ATOM 571 C C . PRO A 1 68 ? -1.585 -1.830 18.344 1.00 96.00 68 PRO A C 1
ATOM 573 O O . PRO A 1 68 ? -2.265 -2.603 19.020 1.00 96.00 68 PRO A O 1
ATOM 576 N N . GLN A 1 69 ? -1.989 -0.591 18.046 1.00 94.81 69 GLN A N 1
ATOM 577 C CA . GLN A 1 69 ? -3.273 0.018 18.418 1.00 94.81 69 GLN A CA 1
ATOM 578 C C . GLN A 1 69 ? -4.427 -0.414 17.508 1.00 94.81 69 GLN A C 1
ATOM 580 O O . GLN A 1 69 ? -5.555 0.015 17.724 1.00 94.81 69 GLN A O 1
ATOM 585 N N . LYS A 1 70 ? -4.168 -1.295 16.532 1.00 94.94 70 LYS A N 1
ATOM 586 C CA . LYS A 1 70 ? -5.152 -1.849 15.595 1.00 94.94 70 LYS A CA 1
ATOM 587 C C . LYS A 1 70 ? -5.719 -0.837 14.595 1.00 94.94 70 LYS A C 1
ATOM 589 O O . LYS A 1 70 ? -6.718 -1.126 13.938 1.00 94.94 70 LYS A O 1
ATOM 594 N N . ASN A 1 71 ? -5.024 0.278 14.393 1.00 95.75 71 ASN A N 1
ATOM 595 C CA . ASN A 1 71 ? -5.304 1.235 13.326 1.00 95.75 71 ASN A CA 1
ATOM 596 C C . ASN A 1 71 ? -4.545 0.846 12.054 1.00 95.75 71 ASN A C 1
ATOM 598 O O . ASN A 1 71 ? -3.424 0.333 12.131 1.00 95.75 71 ASN A O 1
ATOM 602 N N . LEU A 1 72 ? -5.143 1.088 10.885 1.00 96.44 72 LEU A N 1
ATOM 603 C CA . LEU A 1 72 ? -4.430 1.000 9.613 1.00 96.44 72 LEU A CA 1
ATOM 604 C C . LEU A 1 72 ? -3.373 2.112 9.557 1.00 96.44 72 LEU A C 1
ATOM 606 O O . LEU A 1 72 ? -3.714 3.290 9.530 1.00 96.44 72 LEU A O 1
ATOM 610 N N . GLU A 1 73 ? -2.099 1.736 9.530 1.00 96.44 73 GLU A N 1
ATOM 611 C CA . GLU A 1 73 ? -0.974 2.678 9.527 1.00 96.44 73 GLU A CA 1
ATOM 612 C C . GLU A 1 73 ? -0.371 2.820 8.134 1.00 96.44 73 GLU A C 1
ATOM 614 O O . GLU A 1 73 ? -0.114 3.934 7.691 1.00 96.44 73 GLU A O 1
ATOM 619 N N . LEU A 1 74 ? -0.187 1.709 7.414 1.00 96.56 74 LEU A N 1
ATOM 620 C CA . LEU A 1 74 ? 0.424 1.729 6.083 1.00 96.56 74 LEU A CA 1
ATOM 621 C C . LEU A 1 74 ? -0.433 0.989 5.062 1.00 96.56 74 LEU A C 1
ATOM 623 O O . LEU A 1 74 ? -0.980 -0.082 5.340 1.00 96.56 74 LEU A O 1
ATOM 627 N N . VAL A 1 75 ? -0.460 1.521 3.844 1.00 97.50 75 VAL A N 1
ATOM 628 C CA . VAL A 1 75 ? -0.829 0.776 2.640 1.00 97.50 75 VAL A CA 1
ATOM 629 C C . VAL A 1 75 ? 0.334 0.849 1.667 1.00 97.50 75 VAL A C 1
ATOM 631 O O . VAL A 1 75 ? 0.653 1.922 1.159 1.00 97.50 75 VAL A O 1
ATOM 634 N N . ASN A 1 76 ? 0.946 -0.298 1.387 1.00 96.69 76 ASN A N 1
ATOM 635 C CA . ASN A 1 76 ? 1.980 -0.397 0.368 1.00 96.69 76 ASN A CA 1
ATOM 636 C C . ASN A 1 76 ? 1.386 -0.911 -0.939 1.00 96.69 76 ASN A C 1
ATOM 638 O O . ASN A 1 76 ? 0.720 -1.947 -0.962 1.00 96.69 76 ASN A O 1
ATOM 642 N N . LEU A 1 77 ? 1.661 -0.202 -2.027 1.00 95.56 77 LEU A N 1
ATOM 643 C CA . LEU A 1 77 ? 1.312 -0.584 -3.389 1.00 95.56 77 LEU A CA 1
ATOM 644 C C . LEU A 1 77 ? 2.594 -0.947 -4.136 1.00 95.56 77 LEU A C 1
AT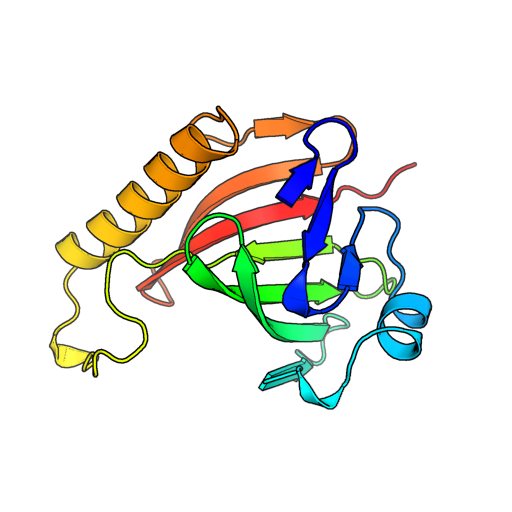OM 646 O O . LEU A 1 77 ? 3.579 -0.213 -4.061 1.00 95.56 77 LEU A O 1
ATOM 650 N N . TYR A 1 78 ? 2.569 -2.040 -4.892 1.00 92.81 78 TYR A N 1
ATOM 651 C CA . TYR A 1 78 ? 3.727 -2.502 -5.662 1.00 92.81 78 TYR A CA 1
ATOM 652 C C . TYR A 1 78 ? 3.416 -2.520 -7.159 1.00 92.81 78 TYR A C 1
ATOM 654 O O . TYR A 1 78 ? 3.254 -3.597 -7.737 1.00 92.81 78 TYR A O 1
ATOM 662 N N . PRO A 1 79 ? 3.283 -1.350 -7.810 1.00 91.50 79 PRO A N 1
ATOM 663 C CA . PRO A 1 79 ? 3.232 -1.308 -9.261 1.00 91.50 79 PRO A CA 1
ATOM 664 C C . PRO A 1 79 ? 4.563 -1.826 -9.821 1.00 91.50 79 PRO A C 1
ATOM 666 O O . PRO A 1 79 ? 5.633 -1.422 -9.373 1.00 91.50 79 PRO A O 1
ATOM 669 N N . GLN A 1 80 ? 4.493 -2.746 -10.781 1.00 79.38 80 GLN A N 1
ATOM 670 C CA . GLN A 1 80 ? 5.668 -3.383 -11.378 1.00 79.38 80 GLN A CA 1
ATOM 671 C C . GLN A 1 80 ? 5.797 -3.000 -12.848 1.00 79.38 80 GLN A C 1
ATOM 673 O O . GLN A 1 80 ? 4.800 -2.934 -13.567 1.00 79.38 80 GLN A O 1
ATOM 678 N N . HIS A 1 81 ? 7.034 -2.770 -13.295 1.00 78.00 81 HIS A N 1
ATOM 679 C CA . HIS A 1 81 ? 7.327 -2.451 -14.696 1.00 78.00 81 HIS A CA 1
ATOM 680 C C . HIS A 1 81 ? 7.365 -3.691 -15.605 1.00 78.00 81 HIS A C 1
ATOM 682 O O . HIS A 1 81 ? 7.415 -3.558 -16.828 1.00 78.00 81 HIS A O 1
ATOM 688 N N . PHE A 1 82 ? 7.373 -4.885 -15.014 1.00 71.81 82 PHE A N 1
ATOM 689 C CA . PHE A 1 82 ? 7.430 -6.175 -15.693 1.00 71.81 82 PHE A CA 1
ATOM 690 C C . PHE A 1 82 ? 6.137 -6.974 -15.480 1.00 71.81 82 PHE A C 1
ATOM 692 O O . PHE A 1 82 ? 5.334 -6.674 -14.597 1.00 71.81 82 PHE A O 1
ATOM 699 N N . ASP A 1 83 ? 5.927 -7.997 -16.311 1.00 66.19 83 ASP A N 1
ATOM 700 C CA . ASP A 1 83 ? 4.779 -8.898 -16.191 1.00 66.19 83 ASP A CA 1
ATOM 701 C C . ASP A 1 83 ? 4.856 -9.687 -14.875 1.00 66.19 83 ASP A C 1
ATOM 703 O O . ASP A 1 83 ? 5.847 -10.363 -14.612 1.00 66.19 83 ASP A O 1
ATOM 707 N N . LEU A 1 84 ? 3.792 -9.658 -14.070 1.00 60.78 84 LEU A N 1
ATOM 708 C CA . LEU A 1 84 ? 3.673 -10.427 -12.825 1.00 60.78 84 LEU A CA 1
ATOM 709 C C . LEU A 1 84 ? 3.800 -11.948 -13.014 1.00 60.78 84 LEU A C 1
ATOM 711 O O . LEU A 1 84 ? 4.008 -12.663 -12.033 1.00 60.78 84 LEU A O 1
ATOM 715 N N . ASN A 1 85 ? 3.635 -12.448 -14.240 1.00 61.88 85 ASN A N 1
ATOM 716 C CA . ASN A 1 85 ? 3.843 -13.854 -14.590 1.00 61.88 85 ASN A CA 1
ATOM 717 C C . ASN A 1 85 ? 5.284 -14.157 -15.025 1.00 61.88 85 ASN A C 1
ATOM 719 O O . ASN A 1 85 ? 5.613 -15.320 -15.267 1.00 61.88 85 ASN A O 1
ATOM 723 N N . ALA A 1 86 ? 6.145 -13.142 -15.144 1.00 63.78 86 ALA A N 1
ATOM 724 C CA . ALA A 1 86 ? 7.548 -13.343 -15.459 1.00 63.78 86 ALA A CA 1
ATOM 725 C C . ALA A 1 86 ? 8.243 -14.0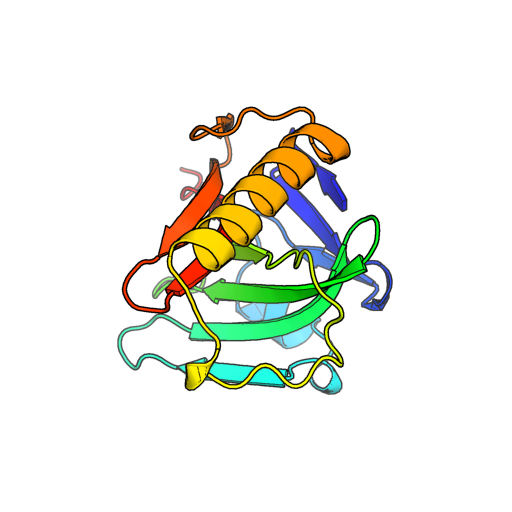62 -14.296 1.00 63.78 86 ALA A C 1
ATOM 727 O O . ALA A 1 86 ? 8.203 -13.623 -13.145 1.00 63.78 86 ALA A O 1
ATOM 728 N N . ILE A 1 87 ? 8.904 -15.177 -14.604 1.00 60.50 87 ILE A N 1
ATOM 729 C CA . ILE A 1 87 ? 9.772 -15.860 -13.647 1.00 60.50 87 ILE A CA 1
ATOM 730 C C . ILE A 1 87 ? 11.073 -15.064 -13.588 1.00 60.50 87 ILE A C 1
ATOM 732 O O . ILE A 1 87 ? 11.926 -15.182 -14.466 1.00 60.50 87 ILE A O 1
ATOM 736 N N . LEU A 1 88 ? 11.204 -14.229 -12.562 1.00 64.19 88 LEU A N 1
ATOM 737 C CA . LEU A 1 88 ? 12.443 -13.525 -12.268 1.00 64.19 88 LEU A CA 1
ATOM 738 C C . LEU A 1 88 ? 13.260 -14.354 -11.282 1.00 64.19 88 LEU A C 1
ATOM 740 O O . LEU A 1 88 ? 12.820 -14.647 -10.170 1.00 64.19 88 LEU A O 1
ATOM 744 N N . HIS A 1 89 ? 14.455 -14.749 -11.703 1.00 67.44 89 HIS A N 1
ATOM 745 C CA . HIS A 1 89 ? 15.419 -15.388 -10.821 1.00 67.44 89 HIS A CA 1
ATOM 746 C C . HIS A 1 89 ? 16.205 -14.310 -10.079 1.00 67.44 89 HIS A C 1
ATOM 748 O O . HIS A 1 89 ? 16.624 -13.324 -10.678 1.00 67.44 89 HIS A O 1
ATOM 754 N N . TRP A 1 90 ? 16.440 -14.518 -8.782 1.00 67.06 90 TRP A N 1
ATOM 755 C CA . TRP A 1 90 ? 17.229 -13.602 -7.949 1.00 67.06 90 TRP A CA 1
ATOM 756 C C . TRP A 1 90 ? 18.606 -13.286 -8.553 1.00 67.06 90 TRP A C 1
ATOM 758 O O . TRP A 1 90 ? 19.099 -12.171 -8.449 1.00 67.06 90 TRP A O 1
ATOM 768 N N . GLU A 1 91 ? 19.198 -14.261 -9.242 1.00 70.06 91 GLU A N 1
ATOM 769 C CA . GLU A 1 91 ? 20.492 -14.144 -9.921 1.00 70.06 91 GLU A CA 1
ATOM 770 C C . GLU A 1 91 ? 20.489 -13.153 -11.092 1.00 70.06 91 GLU A C 1
ATOM 772 O O . GLU A 1 91 ? 21.548 -12.687 -11.503 1.00 70.06 91 GLU A O 1
ATOM 777 N N . CYS A 1 92 ? 19.313 -12.831 -11.632 1.00 67.19 92 CYS A N 1
ATOM 778 C CA . CYS A 1 92 ? 19.168 -11.856 -12.704 1.00 67.19 92 CYS A CA 1
ATOM 779 C C . CYS A 1 92 ? 19.078 -10.421 -12.182 1.00 67.19 92 CYS A C 1
ATOM 781 O O . CYS A 1 92 ? 19.172 -9.510 -12.993 1.00 67.19 92 CYS A O 1
ATOM 783 N N . TRP A 1 93 ? 18.918 -10.223 -10.868 1.00 72.56 93 TRP A N 1
ATOM 784 C CA . TRP A 1 93 ? 18.740 -8.896 -10.295 1.00 72.56 93 TRP A CA 1
ATOM 785 C C . TRP A 1 93 ? 20.001 -8.045 -10.436 1.00 72.56 93 TRP A C 1
ATOM 787 O O . TRP A 1 93 ? 21.106 -8.454 -10.065 1.00 72.56 93 TRP A O 1
ATOM 797 N N . THR A 1 94 ? 19.813 -6.814 -10.903 1.00 76.31 94 THR A N 1
ATOM 798 C CA . THR A 1 94 ? 20.862 -5.793 -10.965 1.00 76.31 94 THR A CA 1
ATOM 799 C C . THR A 1 94 ? 20.429 -4.491 -10.279 1.00 76.31 94 THR A C 1
ATOM 801 O O . THR A 1 94 ? 19.237 -4.161 -10.256 1.00 76.31 94 THR A O 1
ATOM 804 N N . PRO A 1 95 ? 21.374 -3.688 -9.752 1.00 78.56 95 PRO A N 1
ATOM 805 C CA . PRO A 1 95 ? 21.072 -2.350 -9.242 1.00 78.56 95 PRO A CA 1
ATOM 806 C C . PRO A 1 95 ? 20.331 -1.468 -10.258 1.00 78.56 95 PRO A C 1
ATOM 808 O O . PRO A 1 95 ? 19.446 -0.693 -9.893 1.00 78.56 95 PRO A O 1
ATOM 811 N N . GLU A 1 96 ? 20.659 -1.602 -11.543 1.00 82.12 96 GLU A N 1
ATOM 812 C CA . GLU A 1 96 ? 20.017 -0.879 -12.637 1.00 82.12 96 GLU A CA 1
ATOM 813 C C . GLU A 1 96 ? 18.533 -1.241 -12.785 1.00 82.12 96 GLU A C 1
ATOM 815 O O . GLU A 1 96 ? 17.718 -0.360 -13.074 1.00 82.12 96 GLU A O 1
ATOM 820 N N . GLU A 1 97 ? 18.168 -2.510 -12.584 1.00 78.31 97 GLU A N 1
ATOM 821 C CA . GLU A 1 97 ? 16.779 -2.987 -12.609 1.00 78.31 97 GLU A CA 1
ATOM 822 C C . GLU A 1 97 ? 15.979 -2.503 -11.408 1.00 78.31 97 GLU A C 1
ATOM 824 O O . GLU A 1 97 ? 14.892 -1.958 -11.591 1.00 78.31 97 GLU A O 1
ATOM 829 N N . ALA A 1 98 ? 16.545 -2.564 -10.203 1.00 79.06 98 ALA A N 1
ATOM 830 C CA . ALA A 1 98 ? 15.924 -1.949 -9.031 1.00 79.06 98 ALA A CA 1
ATOM 831 C C . ALA A 1 98 ? 15.664 -0.448 -9.232 1.00 79.06 98 ALA A C 1
ATOM 833 O O . ALA A 1 98 ? 14.631 0.090 -8.828 1.00 79.06 98 ALA A O 1
ATOM 834 N N . GLN A 1 99 ? 16.575 0.245 -9.917 1.00 83.12 99 GLN A N 1
ATOM 835 C CA . GLN A 1 99 ? 16.367 1.647 -10.252 1.00 83.12 99 GLN A CA 1
ATOM 836 C C . GLN A 1 99 ? 15.252 1.846 -11.293 1.00 83.12 99 GLN A C 1
ATOM 838 O O . GLN A 1 99 ? 14.603 2.894 -11.286 1.00 83.12 99 GLN A O 1
ATOM 843 N N . LYS A 1 100 ? 15.002 0.872 -12.184 1.00 87.44 100 LYS A N 1
ATOM 844 C CA . LYS A 1 100 ? 13.835 0.893 -13.087 1.00 87.44 100 LYS A CA 1
ATOM 845 C C . LYS A 1 100 ? 12.539 0.743 -12.300 1.00 87.44 100 LYS A C 1
ATOM 847 O O . LYS A 1 100 ? 11.632 1.529 -12.548 1.00 87.44 100 LYS A O 1
ATOM 852 N N . ASP A 1 101 ? 12.473 -0.167 -11.330 1.00 86.75 101 ASP A N 1
ATOM 853 C CA . ASP A 1 101 ? 11.297 -0.322 -10.462 1.00 86.75 101 ASP A CA 1
ATOM 854 C C . ASP A 1 101 ? 10.984 0.961 -9.685 1.00 86.75 101 ASP A C 1
ATOM 856 O O . ASP A 1 101 ? 9.838 1.416 -9.657 1.00 86.75 101 ASP A O 1
ATOM 860 N N . LYS A 1 102 ? 12.010 1.609 -9.116 1.00 91.06 102 LYS A N 1
ATOM 861 C CA . LYS A 1 102 ? 11.829 2.896 -8.431 1.00 91.06 102 LYS A CA 1
ATOM 862 C C . LYS A 1 102 ? 11.309 3.980 -9.372 1.00 91.06 102 LYS A C 1
ATOM 864 O O . LYS A 1 102 ? 10.354 4.671 -9.023 1.00 91.06 102 LYS A O 1
ATOM 869 N N . ARG A 1 103 ? 11.913 4.123 -10.558 1.00 91.81 103 ARG A N 1
ATOM 870 C CA . ARG A 1 103 ? 11.452 5.088 -11.573 1.00 91.81 103 ARG A CA 1
ATOM 871 C C . ARG A 1 103 ? 10.018 4.803 -12.008 1.00 91.81 103 ARG A C 1
ATOM 873 O O . ARG A 1 103 ? 9.236 5.733 -12.142 1.00 91.81 103 ARG A O 1
ATOM 880 N N . TYR A 1 104 ? 9.655 3.533 -12.156 1.00 92.44 104 TYR A N 1
ATOM 881 C CA . TYR A 1 104 ? 8.292 3.147 -12.494 1.00 92.44 104 TYR A CA 1
ATOM 882 C C . TYR A 1 104 ? 7.298 3.548 -11.398 1.00 92.44 104 TYR A C 1
ATOM 884 O O . TYR A 1 104 ? 6.253 4.112 -11.706 1.00 92.44 104 TYR A O 1
ATOM 892 N N . CYS A 1 105 ? 7.635 3.345 -10.120 1.00 93.38 105 CYS A N 1
ATOM 893 C CA . CYS A 1 105 ? 6.807 3.814 -9.003 1.00 93.38 105 CYS A CA 1
ATOM 894 C C . CYS A 1 105 ? 6.639 5.345 -9.005 1.00 93.38 105 CYS A C 1
ATOM 896 O O . CYS A 1 105 ? 5.545 5.845 -8.742 1.00 93.38 105 CYS A O 1
ATOM 898 N N . ASP A 1 106 ? 7.707 6.085 -9.320 1.00 94.56 106 ASP A N 1
ATOM 899 C CA . ASP A 1 106 ? 7.685 7.551 -9.434 1.00 94.56 106 ASP A CA 1
ATOM 900 C C . ASP A 1 106 ? 6.752 8.021 -10.550 1.00 94.56 106 ASP A C 1
ATOM 902 O O . ASP A 1 106 ? 5.860 8.843 -10.335 1.00 94.56 106 ASP A O 1
ATOM 906 N N . GLU A 1 107 ? 6.922 7.453 -11.741 1.00 94.19 107 GLU A N 1
ATOM 907 C CA . GLU A 1 107 ? 6.088 7.743 -12.905 1.00 94.19 107 GLU A CA 1
ATOM 908 C C . GLU A 1 107 ? 4.629 7.352 -12.663 1.00 94.19 107 GLU A C 1
ATOM 910 O O . GLU A 1 107 ? 3.721 8.071 -13.079 1.00 94.19 107 GLU A O 1
ATOM 915 N N . TRP A 1 108 ? 4.384 6.251 -11.949 1.00 94.38 108 TRP A N 1
ATOM 916 C CA . TRP A 1 108 ? 3.044 5.802 -11.586 1.00 94.38 108 TRP A CA 1
ATOM 917 C C . TRP A 1 108 ? 2.341 6.819 -10.675 1.00 94.38 108 TRP A C 1
ATOM 919 O O . TRP A 1 108 ? 1.202 7.205 -10.954 1.00 94.38 108 TRP A O 1
ATOM 929 N N . LEU A 1 109 ? 3.023 7.322 -9.635 1.00 94.62 109 LEU A N 1
ATOM 930 C CA . LEU A 1 109 ? 2.490 8.376 -8.759 1.00 94.62 109 LEU A CA 1
ATOM 931 C C . LEU A 1 109 ? 2.193 9.662 -9.527 1.00 94.62 109 LEU A C 1
ATOM 933 O O . LEU A 1 109 ? 1.120 10.249 -9.363 1.00 94.62 109 LEU A O 1
ATOM 937 N N . MET A 1 110 ? 3.115 10.086 -10.388 1.00 94.75 110 MET A N 1
ATOM 938 C CA . MET A 1 110 ? 2.924 11.280 -11.203 1.00 94.75 110 MET A CA 1
ATOM 939 C C . MET A 1 110 ? 1.733 11.115 -12.152 1.00 94.75 110 MET A C 1
ATOM 941 O O . MET A 1 110 ? 0.886 12.001 -12.250 1.00 94.75 110 MET A O 1
ATOM 945 N N . ARG A 1 111 ? 1.629 9.964 -12.819 1.00 94.50 111 ARG A N 1
ATOM 946 C CA . ARG A 1 111 ? 0.595 9.683 -13.818 1.00 94.50 111 ARG A CA 1
ATOM 947 C C . ARG A 1 111 ? -0.805 9.588 -13.222 1.00 94.50 111 ARG A C 1
ATOM 949 O O . ARG A 1 111 ? -1.738 10.125 -13.815 1.00 94.50 111 ARG A O 1
ATOM 956 N N . PHE A 1 112 ? -0.970 8.877 -12.107 1.00 94.25 112 PHE A N 1
ATOM 957 C CA . PHE A 1 112 ? -2.298 8.5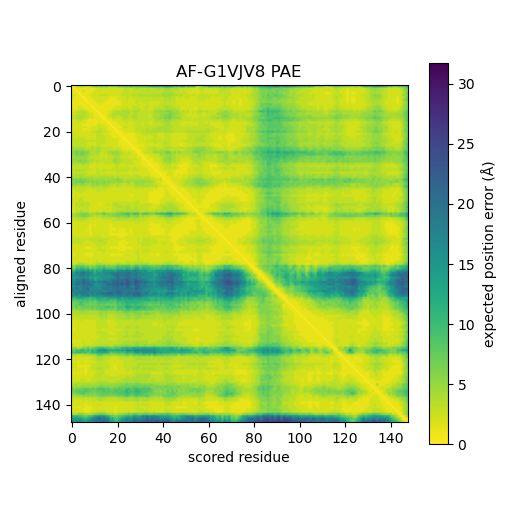71 -11.558 1.00 94.25 112 PHE A CA 1
ATOM 958 C C . PHE A 1 112 ? -2.727 9.491 -10.421 1.00 94.25 112 PHE A C 1
ATOM 960 O O . PHE A 1 112 ? -3.928 9.682 -10.222 1.00 94.25 112 PHE A O 1
ATOM 967 N N . CYS A 1 113 ? -1.772 10.077 -9.700 1.00 93.62 113 CYS A N 1
ATOM 968 C CA . CYS A 1 113 ? -2.049 10.944 -8.559 1.00 93.62 113 CYS A CA 1
ATOM 969 C C . CYS A 1 113 ? -1.591 12.394 -8.786 1.00 93.62 113 CYS A C 1
ATOM 971 O O . CYS A 1 113 ? -1.931 13.258 -7.985 1.00 93.62 113 CYS A O 1
ATOM 973 N N . GLY A 1 114 ? -0.830 12.695 -9.846 1.00 94.75 114 GLY A N 1
ATOM 974 C CA . GLY A 1 114 ? -0.277 14.039 -10.061 1.00 94.75 114 GLY A CA 1
ATOM 975 C C . GLY A 1 114 ? 0.749 14.448 -9.000 1.00 94.75 114 GLY A C 1
ATOM 976 O O . GLY A 1 114 ? 0.957 15.639 -8.774 1.00 94.75 114 GLY A O 1
ATOM 977 N N . LEU A 1 115 ? 1.349 13.470 -8.314 1.00 93.38 115 LEU A N 1
ATOM 978 C CA . LEU A 1 115 ? 2.262 13.692 -7.197 1.00 93.38 115 LEU A CA 1
ATOM 979 C C . LEU A 1 115 ? 3.720 13.695 -7.639 1.00 93.38 115 LEU A C 1
ATOM 981 O O . LEU A 1 115 ? 4.077 13.151 -8.684 1.00 93.38 115 LEU A O 1
ATOM 985 N N . LYS A 1 116 ? 4.564 14.319 -6.819 1.00 87.25 116 LYS A N 1
ATOM 986 C CA . LYS A 1 116 ? 6.012 14.325 -7.021 1.00 87.25 116 LYS A CA 1
ATOM 987 C C . LYS A 1 116 ? 6.646 13.062 -6.441 1.00 87.25 116 LYS A C 1
ATOM 989 O O . LYS A 1 116 ? 6.066 12.383 -5.600 1.00 87.25 116 LYS A O 1
ATOM 994 N N . ASN A 1 117 ? 7.889 12.823 -6.842 1.00 77.12 117 ASN A N 1
ATOM 995 C CA . ASN A 1 117 ? 8.701 11.653 -6.488 1.00 77.12 117 ASN A CA 1
ATOM 996 C C . ASN A 1 117 ? 9.305 11.732 -5.065 1.00 77.12 117 ASN A C 1
ATOM 998 O O . ASN A 1 117 ? 10.122 10.893 -4.689 1.00 77.12 117 ASN A O 1
ATOM 1002 N N . GLU A 1 118 ? 8.963 12.783 -4.317 1.00 82.56 118 GLU A N 1
ATOM 1003 C CA . GLU A 1 118 ? 9.355 13.037 -2.928 1.00 82.56 118 GLU A CA 1
ATOM 1004 C C . GLU A 1 118 ? 8.189 12.722 -1.976 1.00 82.56 118 GLU A C 1
ATOM 1006 O O . GLU A 1 118 ? 7.123 12.289 -2.413 1.00 82.56 118 GLU A O 1
ATOM 1011 N N . GLU A 1 119 ? 8.375 12.899 -0.669 1.00 91.50 119 GLU A N 1
ATOM 1012 C CA . GLU A 1 119 ? 7.275 12.720 0.279 1.00 91.50 119 GLU A CA 1
ATOM 1013 C C . GLU A 1 119 ? 6.209 13.810 0.094 1.00 91.50 119 GLU A C 1
ATOM 1015 O O . GLU A 1 119 ? 6.474 15.001 0.252 1.00 91.50 119 GLU A O 1
ATOM 1020 N N . ASN A 1 120 ? 4.986 13.393 -0.244 1.00 94.88 120 ASN A N 1
ATOM 1021 C CA . ASN A 1 120 ? 3.841 14.281 -0.417 1.00 94.88 120 ASN A CA 1
ATOM 1022 C C . ASN A 1 120 ? 2.997 14.241 0.861 1.00 94.88 120 ASN A C 1
ATOM 1024 O O . ASN A 1 120 ? 2.428 13.199 1.187 1.00 94.88 120 ASN A O 1
ATOM 1028 N N . LEU A 1 121 ? 2.927 15.362 1.581 1.00 95.69 121 LEU A N 1
ATOM 1029 C CA . LEU A 1 121 ? 2.233 15.470 2.866 1.00 95.69 121 LEU A CA 1
ATOM 1030 C C . LEU A 1 121 ? 0.777 15.923 2.698 1.00 95.69 121 LEU A C 1
ATOM 1032 O O . LEU A 1 121 ? 0.479 16.838 1.928 1.00 95.69 121 LEU A O 1
ATOM 1036 N N . PHE A 1 122 ? -0.111 15.327 3.488 1.00 94.75 122 PHE A N 1
ATOM 1037 C CA . PHE A 1 122 ? -1.541 15.613 3.559 1.00 94.75 122 PHE A CA 1
ATOM 1038 C C . PHE A 1 122 ? -1.986 15.739 5.021 1.00 94.75 122 PHE A C 1
ATOM 1040 O O . PHE A 1 122 ? -1.278 15.341 5.943 1.00 94.75 122 PHE A O 1
ATOM 1047 N N . SER A 1 123 ? -3.193 16.259 5.256 1.00 94.38 123 SER A N 1
ATOM 1048 C CA . SER A 1 123 ? -3.762 16.359 6.611 1.00 94.38 123 SER A CA 1
ATOM 1049 C C . SER A 1 123 ? -3.999 15.003 7.283 1.00 94.38 123 SER A C 1
ATOM 1051 O O . SER A 1 123 ? -4.119 14.940 8.502 1.00 94.38 123 SER A O 1
ATOM 1053 N N . TRP A 1 124 ? -4.096 13.934 6.493 1.00 94.62 124 TRP A N 1
ATOM 1054 C CA . TRP A 1 124 ? -4.373 12.576 6.951 1.00 94.62 124 TRP A CA 1
ATOM 1055 C C . TRP A 1 124 ? -3.135 11.664 6.948 1.00 94.62 124 TRP A C 1
ATOM 1057 O O . TRP A 1 124 ? -3.241 10.516 7.384 1.00 94.62 124 TRP A O 1
ATOM 1067 N N . GLY A 1 125 ? -1.988 12.123 6.434 1.00 96.00 125 GLY A N 1
ATOM 1068 C CA . GLY A 1 125 ? -0.815 11.271 6.259 1.00 96.00 125 GLY A CA 1
ATOM 1069 C C . GLY A 1 125 ? 0.144 11.730 5.165 1.00 96.00 125 GLY A C 1
ATOM 1070 O O . GLY A 1 125 ? 0.215 12.914 4.838 1.00 96.00 125 GLY A O 1
ATOM 1071 N N . SER A 1 126 ? 0.876 10.788 4.576 1.00 96.56 126 SER A N 1
ATOM 1072 C CA . SER A 1 126 ? 1.773 11.039 3.450 1.00 96.56 126 SER A CA 1
ATOM 1073 C C . SER A 1 126 ? 1.705 9.952 2.379 1.00 96.56 126 SER A C 1
ATOM 1075 O O . SER A 1 126 ? 1.287 8.820 2.628 1.00 96.56 126 SER A O 1
ATOM 1077 N N . ILE A 1 127 ? 2.101 10.315 1.156 1.00 97.38 127 ILE A N 1
ATOM 1078 C CA . ILE A 1 127 ? 2.315 9.381 0.047 1.00 97.38 127 ILE A CA 1
ATOM 1079 C C . ILE A 1 127 ? 3.717 9.597 -0.509 1.00 97.38 127 ILE A C 1
ATOM 1081 O O . ILE A 1 127 ? 4.085 10.714 -0.883 1.00 97.38 127 ILE A O 1
ATOM 1085 N N . SER A 1 128 ? 4.487 8.521 -0.618 1.00 95.75 128 SER A N 1
ATOM 1086 C CA . SER A 1 128 ? 5.807 8.536 -1.246 1.00 95.75 128 SER A CA 1
ATOM 1087 C C . SER A 1 128 ? 6.091 7.224 -1.961 1.00 95.75 128 SER A C 1
ATOM 1089 O O . SER A 1 128 ? 5.532 6.180 -1.635 1.00 95.75 128 SER A O 1
ATOM 1091 N N . SER A 1 129 ? 6.975 7.260 -2.946 1.00 95.06 129 SER A N 1
ATOM 1092 C CA . SER A 1 129 ? 7.605 6.064 -3.494 1.00 95.06 129 SER A CA 1
ATOM 1093 C C . SER A 1 129 ? 8.937 5.819 -2.790 1.00 95.06 129 SER A C 1
ATOM 1095 O O . SER A 1 129 ? 9.654 6.751 -2.417 1.00 95.06 129 SER A O 1
ATOM 1097 N N . TYR A 1 130 ? 9.317 4.557 -2.635 1.00 92.44 130 TYR A N 1
ATOM 1098 C CA . TYR A 1 130 ? 10.540 4.180 -1.936 1.00 92.44 130 TYR A CA 1
ATOM 1099 C C . TYR A 1 130 ? 11.296 3.071 -2.666 1.00 92.44 130 TYR A C 1
ATOM 1101 O O . TYR A 1 130 ? 10.754 2.358 -3.512 1.00 92.44 130 TYR A O 1
ATOM 1109 N N . PHE A 1 131 ? 12.576 2.941 -2.331 1.00 90.25 131 PHE A N 1
ATOM 1110 C CA . PHE A 1 131 ? 13.402 1.787 -2.662 1.00 90.25 131 PHE A CA 1
ATOM 1111 C C . PHE A 1 131 ? 13.998 1.246 -1.365 1.00 90.25 131 PHE A C 1
ATOM 1113 O O . PHE A 1 131 ? 14.643 1.991 -0.626 1.00 90.25 131 PHE A O 1
ATOM 1120 N N . ASP A 1 132 ? 13.756 -0.029 -1.081 1.00 86.94 132 ASP A N 1
ATOM 1121 C CA . ASP A 1 132 ? 14.373 -0.736 0.032 1.00 86.94 132 ASP A CA 1
ATOM 1122 C C . ASP A 1 132 ? 15.546 -1.582 -0.490 1.00 86.94 132 ASP A C 1
ATOM 1124 O O . ASP A 1 132 ? 15.325 -2.625 -1.113 1.00 86.94 132 ASP A O 1
ATOM 1128 N N . PRO A 1 133 ? 16.802 -1.188 -0.210 1.00 83.19 133 PRO A N 1
ATOM 1129 C CA . PRO A 1 133 ? 17.972 -1.925 -0.672 1.00 83.19 133 PRO A CA 1
ATOM 1130 C C . PRO A 1 133 ? 18.108 -3.307 -0.023 1.00 83.19 133 PRO A C 1
ATOM 1132 O O . PRO A 1 133 ? 18.809 -4.157 -0.563 1.00 83.19 133 PRO A O 1
ATOM 1135 N N . ARG A 1 134 ? 17.461 -3.565 1.124 1.00 82.75 134 ARG A N 1
ATOM 1136 C CA . ARG A 1 134 ? 17.562 -4.862 1.817 1.00 82.75 134 ARG A CA 1
ATOM 1137 C C . ARG A 1 134 ? 16.733 -5.936 1.134 1.00 82.75 134 ARG A C 1
ATOM 1139 O O . ARG A 1 134 ? 17.179 -7.071 1.025 1.00 82.75 134 ARG A O 1
ATOM 1146 N N . SER A 1 135 ? 15.534 -5.569 0.696 1.00 78.81 135 SER A N 1
ATOM 1147 C CA . SER A 1 135 ? 14.657 -6.445 -0.083 1.00 78.81 135 SER A CA 1
ATOM 1148 C C . SER A 1 135 ? 14.838 -6.279 -1.588 1.00 78.81 135 SER A C 1
ATOM 1150 O O . SER A 1 135 ? 14.228 -7.025 -2.350 1.00 78.81 135 SER A O 1
ATOM 1152 N N . CYS A 1 136 ? 15.666 -5.317 -2.013 1.00 80.69 136 CYS A N 1
ATOM 1153 C CA . CYS A 1 136 ? 15.877 -4.975 -3.415 1.00 80.69 136 CYS A CA 1
ATOM 1154 C C . CYS A 1 136 ? 14.559 -4.654 -4.142 1.00 80.69 136 CYS A C 1
ATOM 1156 O O . CYS A 1 136 ? 14.400 -4.963 -5.321 1.00 80.69 136 CYS A O 1
ATOM 1158 N N . SER A 1 137 ? 13.615 -4.034 -3.425 1.00 83.38 137 SER A N 1
ATOM 1159 C CA . SER A 1 137 ? 12.258 -3.775 -3.904 1.00 83.38 137 SER A CA 1
ATOM 1160 C C . S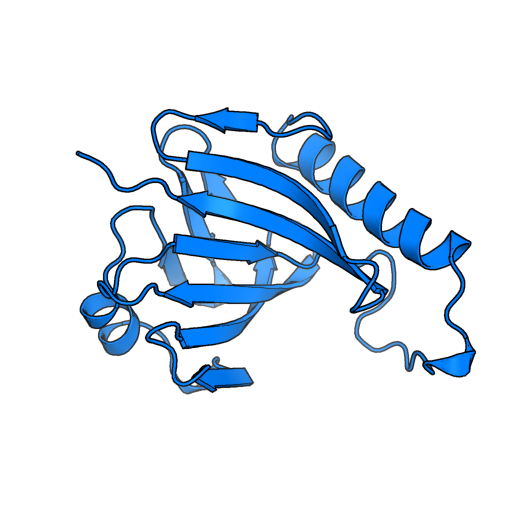ER A 1 137 ? 11.918 -2.290 -3.884 1.00 83.38 137 SER A C 1
ATOM 1162 O O . SER A 1 137 ? 12.415 -1.524 -3.054 1.00 83.38 137 SER A O 1
ATOM 1164 N N . SER A 1 138 ? 11.035 -1.882 -4.790 1.00 91.19 138 SER A N 1
ATOM 1165 C CA . SER A 1 138 ? 10.409 -0.564 -4.768 1.00 91.19 138 SER A CA 1
ATOM 1166 C C . SER A 1 138 ? 8.908 -0.685 -4.617 1.00 91.19 138 SER A C 1
ATOM 1168 O O . SER A 1 138 ? 8.301 -1.675 -5.018 1.00 91.19 138 SER A O 1
ATOM 1170 N N . GLY A 1 139 ? 8.317 0.345 -4.033 1.00 93.38 139 GLY A N 1
ATOM 1171 C CA . GLY A 1 139 ? 6.880 0.441 -3.877 1.00 93.38 139 GLY A CA 1
ATOM 1172 C C . GLY A 1 139 ? 6.459 1.872 -3.610 1.00 93.38 139 GLY A C 1
ATOM 1173 O O . GLY A 1 139 ? 7.277 2.790 -3.531 1.00 93.38 139 GLY A O 1
ATOM 1174 N N . ILE A 1 140 ? 5.159 2.042 -3.460 1.00 95.75 140 ILE A N 1
ATOM 1175 C CA . ILE A 1 140 ? 4.525 3.276 -3.025 1.00 95.75 140 ILE A CA 1
ATOM 1176 C C . ILE A 1 140 ? 3.986 3.022 -1.627 1.00 95.75 140 ILE A C 1
ATOM 1178 O O . ILE A 1 140 ? 3.228 2.079 -1.420 1.00 95.75 140 ILE A O 1
ATOM 1182 N N . CYS A 1 141 ? 4.383 3.861 -0.682 1.00 96.50 141 CYS A N 1
ATOM 1183 C CA . CYS A 1 141 ? 3.911 3.851 0.687 1.00 96.50 141 CYS A CA 1
ATOM 1184 C C . CYS A 1 141 ? 2.887 4.969 0.873 1.00 96.50 141 CYS A C 1
ATOM 1186 O O . CYS A 1 141 ? 3.160 6.135 0.579 1.00 96.50 141 CYS A O 1
ATOM 1188 N N . ILE A 1 142 ? 1.715 4.599 1.374 1.00 97.31 142 ILE A N 1
ATOM 1189 C CA . ILE A 1 142 ? 0.719 5.517 1.912 1.00 97.31 142 ILE A CA 1
ATOM 1190 C C . ILE A 1 142 ? 0.759 5.332 3.423 1.00 97.31 142 ILE A C 1
ATOM 1192 O O . ILE A 1 142 ? 0.417 4.257 3.913 1.00 97.31 142 ILE A O 1
ATOM 1196 N N . HIS A 1 143 ? 1.201 6.358 4.141 1.00 97.25 143 HIS A N 1
ATOM 1197 C CA . HIS A 1 143 ? 1.362 6.328 5.589 1.00 97.25 143 HIS A CA 1
ATOM 1198 C C . HIS A 1 143 ? 0.314 7.222 6.240 1.00 97.25 143 H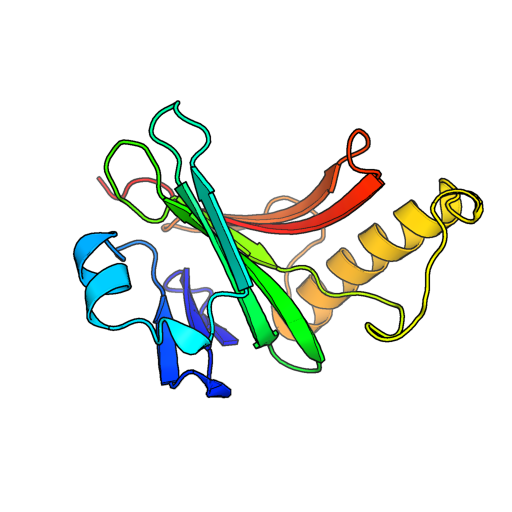IS A C 1
ATOM 1200 O O . HIS A 1 143 ? 0.320 8.434 6.040 1.00 97.25 143 HIS A O 1
ATOM 1206 N N . TYR A 1 144 ? -0.595 6.629 7.007 1.00 96.69 144 TYR A N 1
ATOM 1207 C CA . TYR A 1 144 ? -1.607 7.358 7.757 1.00 96.69 144 TYR A CA 1
ATOM 1208 C C . TYR A 1 144 ? -1.046 7.820 9.095 1.00 96.69 144 TYR A C 1
ATOM 1210 O O . TYR A 1 144 ? -0.498 7.034 9.863 1.00 96.69 144 TYR A O 1
ATOM 1218 N N . THR A 1 145 ? -1.215 9.104 9.394 1.00 90.00 145 THR A N 1
ATOM 1219 C CA . THR A 1 145 ? -0.915 9.643 10.723 1.00 90.00 145 THR A CA 1
ATOM 1220 C C . THR A 1 145 ? -2.114 9.446 11.638 1.00 90.00 145 THR A C 1
ATOM 1222 O O . THR A 1 145 ? -3.250 9.621 11.194 1.00 90.00 145 THR A O 1
ATOM 1225 N N . GLU A 1 146 ? -1.877 9.165 12.921 1.00 71.69 146 GLU A N 1
ATOM 1226 C CA . GLU A 1 146 ? -2.951 9.168 13.918 1.00 71.69 146 GLU A CA 1
ATOM 1227 C C . GLU A 1 146 ? -3.674 10.522 13.895 1.00 71.69 146 GLU A C 1
ATOM 1229 O O . GLU A 1 146 ? -3.072 11.576 14.127 1.00 71.69 146 GLU A O 1
ATOM 1234 N N . GLN A 1 147 ? -4.969 10.499 13.575 1.00 61.97 147 GLN A N 1
ATOM 1235 C CA . GLN A 1 147 ? -5.802 11.690 13.672 1.00 61.97 147 GLN A CA 1
ATOM 1236 C C . GLN A 1 147 ? -6.035 11.972 15.161 1.00 61.97 147 GLN A C 1
ATOM 1238 O O . GLN A 1 147 ? -6.550 11.114 15.877 1.00 61.97 147 GLN A O 1
ATOM 1243 N N . LYS A 1 148 ? -5.581 13.143 15.624 1.00 47.69 148 LYS A N 1
ATOM 1244 C CA . LYS A 1 148 ? -5.806 13.629 16.994 1.00 47.69 148 LYS A CA 1
ATOM 1245 C C . LYS A 1 148 ? -7.267 13.971 17.249 1.00 47.69 148 LYS A C 1
ATOM 1247 O O . LYS A 1 148 ? -7.906 14.514 16.321 1.00 47.69 148 LYS A O 1
#